Protein AF-A0A7J3U7U5-F1 (afdb_monomer)

Structure (mmCIF, N/CA/C/O backbone):
data_AF-A0A7J3U7U5-F1
#
_entry.id   AF-A0A7J3U7U5-F1
#
loop_
_atom_site.group_PDB
_atom_site.id
_atom_site.type_symbol
_atom_site.label_atom_id
_atom_site.label_alt_id
_atom_site.label_comp_id
_atom_site.label_asym_id
_atom_site.label_entity_id
_atom_site.label_seq_id
_atom_site.pdbx_PDB_ins_code
_atom_site.Cartn_x
_atom_site.Cartn_y
_atom_site.Cartn_z
_atom_site.occupancy
_atom_site.B_iso_or_equiv
_atom_site.auth_seq_id
_atom_site.auth_comp_id
_atom_site.auth_asym_id
_atom_site.auth_atom_id
_atom_site.pdbx_PDB_model_num
ATOM 1 N N . LEU A 1 1 ? -10.225 -9.135 -4.923 1.00 46.16 1 LEU A N 1
ATOM 2 C CA . LEU A 1 1 ? -9.292 -8.791 -6.018 1.00 46.16 1 LEU A CA 1
ATOM 3 C C . LEU A 1 1 ? -8.284 -7.771 -5.512 1.00 46.16 1 LEU A C 1
ATOM 5 O O . LEU A 1 1 ? -8.685 -6.727 -5.010 1.00 46.16 1 LEU A O 1
ATOM 9 N N . ARG A 1 2 ? -6.990 -8.104 -5.538 1.00 60.22 2 ARG A N 1
ATOM 10 C CA . ARG A 1 2 ? -5.922 -7.175 -5.150 1.00 60.22 2 ARG A CA 1
ATOM 11 C C . ARG A 1 2 ? -5.759 -6.178 -6.298 1.00 60.22 2 ARG A C 1
ATOM 13 O O . ARG A 1 2 ? -5.319 -6.569 -7.368 1.00 60.22 2 ARG A O 1
ATOM 20 N N . LYS A 1 3 ? -6.208 -4.937 -6.113 1.00 72.75 3 LYS A N 1
ATOM 21 C CA . LYS A 1 3 ? -6.126 -3.908 -7.157 1.00 72.75 3 LYS A CA 1
ATOM 22 C C . LYS A 1 3 ? -4.676 -3.429 -7.254 1.00 72.75 3 LYS A C 1
ATOM 24 O O . LYS A 1 3 ? -4.216 -2.738 -6.340 1.00 72.75 3 LYS A O 1
ATOM 29 N N . ALA A 1 4 ? -3.977 -3.878 -8.293 1.00 86.38 4 ALA A N 1
ATOM 30 C CA . ALA A 1 4 ? -2.679 -3.342 -8.672 1.00 86.38 4 ALA A CA 1
ATOM 31 C C . ALA A 1 4 ? -2.864 -1.957 -9.307 1.00 86.38 4 ALA A C 1
ATOM 33 O O . ALA A 1 4 ? -3.904 -1.689 -9.915 1.00 86.38 4 ALA A O 1
ATOM 34 N N . VAL A 1 5 ? -1.879 -1.085 -9.126 1.00 90.62 5 VAL A N 1
ATOM 35 C CA . VAL A 1 5 ? -1.775 0.197 -9.831 1.00 90.62 5 VAL A CA 1
ATOM 36 C C . VAL A 1 5 ? -0.901 0.016 -11.069 1.00 90.62 5 VAL A C 1
ATOM 38 O O . VAL A 1 5 ? -0.101 -0.926 -11.133 1.00 90.62 5 VAL A O 1
ATOM 41 N N . SER A 1 6 ? -1.061 0.887 -12.063 1.00 91.88 6 SER A N 1
ATOM 42 C CA . SER A 1 6 ? -0.152 0.875 -13.207 1.00 91.88 6 SER A CA 1
ATOM 43 C C . SER A 1 6 ? 1.243 1.343 -12.782 1.00 91.88 6 SER A C 1
ATOM 45 O O . SER A 1 6 ? 1.396 2.070 -11.797 1.00 91.88 6 SER A O 1
ATOM 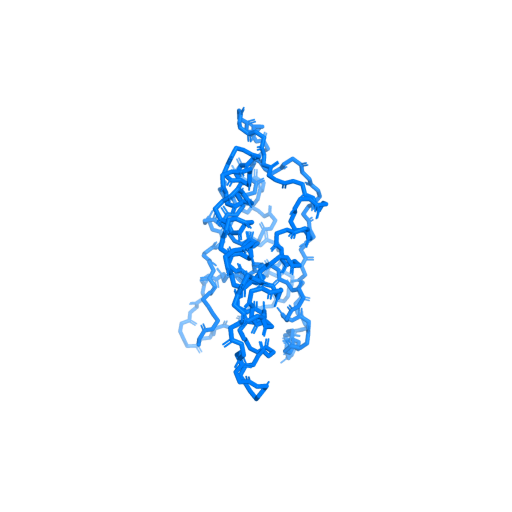47 N N . LEU A 1 7 ? 2.271 0.920 -13.522 1.00 92.25 7 LEU A N 1
ATOM 48 C CA . LEU A 1 7 ? 3.643 1.375 -13.288 1.00 92.25 7 LEU A CA 1
ATOM 49 C C . LEU A 1 7 ? 3.772 2.905 -13.389 1.00 92.25 7 LEU A C 1
ATOM 51 O O . LEU A 1 7 ? 4.470 3.507 -12.576 1.00 92.25 7 LEU A O 1
ATOM 55 N N . LYS A 1 8 ? 3.029 3.524 -14.309 1.00 90.19 8 LYS A N 1
ATOM 56 C CA . LYS A 1 8 ? 2.987 4.976 -14.470 1.00 90.19 8 LYS A CA 1
ATOM 57 C C . LYS A 1 8 ? 2.382 5.678 -13.251 1.00 90.19 8 LYS A C 1
ATOM 59 O O . LYS A 1 8 ? 3.015 6.559 -12.680 1.00 90.19 8 LYS A O 1
ATOM 64 N N . ASP A 1 9 ? 1.202 5.240 -12.801 1.00 89.44 9 ASP A N 1
ATOM 65 C CA . ASP A 1 9 ? 0.551 5.828 -11.617 1.00 89.44 9 ASP A CA 1
ATOM 66 C C . ASP A 1 9 ? 1.444 5.686 -10.377 1.00 89.44 9 ASP A C 1
ATOM 68 O O . ASP A 1 9 ? 1.522 6.587 -9.546 1.00 89.44 9 ASP A O 1
ATOM 72 N N . PHE A 1 10 ? 2.139 4.551 -10.248 1.00 90.88 10 PHE A N 1
ATOM 73 C CA . PHE A 1 10 ? 3.097 4.336 -9.169 1.00 90.88 10 PHE A CA 1
ATOM 74 C C . PHE A 1 10 ? 4.282 5.307 -9.246 1.00 90.88 10 PHE A C 1
ATOM 76 O O . PHE A 1 10 ? 4.649 5.889 -8.226 1.00 90.88 10 PHE A O 1
ATOM 83 N N . ALA A 1 11 ? 4.860 5.511 -10.434 1.00 89.94 11 ALA A N 1
ATOM 84 C CA . ALA A 1 11 ? 5.958 6.452 -10.635 1.00 89.94 11 ALA A CA 1
ATOM 85 C C . ALA A 1 11 ? 5.549 7.888 -10.254 1.00 89.94 11 ALA A C 1
ATOM 87 O O . ALA A 1 11 ? 6.262 8.552 -9.501 1.00 89.94 11 ALA A O 1
ATOM 88 N N . GLU A 1 12 ? 4.366 8.333 -10.687 1.00 86.75 12 GLU A N 1
ATOM 89 C CA . GLU A 1 12 ? 3.795 9.637 -10.320 1.00 86.75 12 GLU A CA 1
ATOM 90 C C . GLU A 1 12 ? 3.550 9.759 -8.804 1.00 86.75 12 GLU A C 1
ATOM 92 O O . GLU A 1 12 ? 3.845 10.790 -8.198 1.00 86.75 12 GLU A O 1
ATOM 97 N N . GLN A 1 13 ? 3.059 8.696 -8.159 1.00 82.44 13 GLN A N 1
ATOM 98 C CA . GLN A 1 13 ? 2.815 8.672 -6.714 1.00 82.44 13 GLN A CA 1
ATOM 99 C C . GLN A 1 13 ? 4.097 8.838 -5.890 1.00 82.44 13 GLN A C 1
ATOM 101 O O . GLN A 1 13 ? 4.090 9.569 -4.890 1.00 82.44 13 GLN A O 1
ATOM 106 N N . ILE A 1 14 ? 5.188 8.173 -6.292 1.00 84.81 14 ILE A N 1
ATOM 107 C CA . ILE A 1 14 ? 6.431 8.162 -5.512 1.00 84.81 14 ILE A CA 1
ATOM 108 C C . ILE A 1 14 ? 7.368 9.337 -5.797 1.00 84.81 14 ILE A C 1
ATOM 110 O O . ILE A 1 14 ? 8.234 9.590 -4.963 1.00 84.81 14 ILE A O 1
ATOM 114 N N . GLN A 1 15 ? 7.197 10.074 -6.904 1.00 79.88 15 GLN A N 1
ATOM 115 C CA . GLN A 1 15 ? 8.012 11.259 -7.230 1.00 79.88 15 GLN A CA 1
ATOM 116 C C . GLN A 1 15 ? 8.152 12.214 -6.038 1.00 79.88 15 GLN A C 1
ATOM 118 O O . GLN A 1 15 ? 9.236 12.719 -5.769 1.00 79.88 15 GLN A O 1
ATOM 123 N N . GLY A 1 16 ? 7.058 12.408 -5.301 1.00 69.12 16 GLY A N 1
ATOM 124 C CA . GLY A 1 16 ? 6.987 13.297 -4.150 1.00 69.12 16 GLY A CA 1
ATOM 125 C C . GLY A 1 16 ? 7.037 12.609 -2.781 1.00 69.12 16 GLY A C 1
ATOM 126 O O . GLY A 1 16 ? 6.584 13.184 -1.792 1.00 69.12 16 GLY A O 1
ATOM 127 N N . PHE A 1 17 ? 7.475 11.356 -2.698 1.00 76.06 17 PHE A N 1
ATOM 128 C CA . PHE A 1 17 ? 7.549 10.656 -1.419 1.00 76.06 17 PHE A CA 1
ATOM 129 C C . PHE A 1 17 ? 8.829 11.028 -0.663 1.00 76.06 17 PHE A C 1
ATOM 131 O O . PHE A 1 17 ? 9.931 10.739 -1.118 1.00 76.06 17 PHE A O 1
ATOM 138 N N . ASP A 1 18 ? 8.682 11.630 0.518 1.00 70.56 18 ASP A N 1
ATOM 139 C CA . ASP A 1 18 ? 9.796 12.068 1.377 1.00 70.56 18 ASP A CA 1
ATOM 140 C C . ASP A 1 18 ? 10.359 10.912 2.235 1.00 70.56 18 ASP A C 1
ATOM 142 O O . ASP A 1 18 ? 10.484 10.988 3.457 1.00 70.56 18 ASP A O 1
ATOM 146 N N . GLY A 1 19 ? 10.626 9.770 1.598 1.00 75.38 19 GLY A N 1
ATOM 147 C CA . GLY A 1 19 ? 11.040 8.547 2.278 1.00 75.38 19 GLY A CA 1
ATOM 148 C C . GLY A 1 19 ? 11.710 7.535 1.355 1.00 75.38 19 GLY A C 1
ATOM 149 O O . GLY A 1 19 ? 11.782 7.703 0.140 1.00 75.38 19 GLY A O 1
ATOM 150 N N . LYS A 1 20 ? 12.218 6.445 1.939 1.00 83.12 20 LYS A N 1
ATOM 151 C CA . LYS A 1 20 ? 12.813 5.349 1.162 1.00 83.12 20 LYS A CA 1
ATOM 152 C C . LYS A 1 20 ? 11.716 4.468 0.572 1.00 83.12 20 LYS A C 1
ATOM 154 O O . LYS A 1 20 ? 10.860 3.978 1.305 1.00 83.12 20 LYS A O 1
ATOM 159 N N . VAL A 1 21 ? 11.793 4.218 -0.732 1.00 87.38 21 VAL A N 1
ATOM 160 C CA . VAL A 1 21 ? 10.930 3.261 -1.434 1.00 87.38 21 VAL A CA 1
ATOM 161 C C . VAL A 1 21 ? 11.683 1.943 -1.594 1.00 87.38 21 VAL A C 1
ATOM 163 O O . VAL A 1 21 ? 12.786 1.914 -2.135 1.00 87.38 21 VAL A O 1
ATOM 166 N N . GLY A 1 22 ? 11.093 0.849 -1.110 1.00 91.88 22 GLY A N 1
ATOM 167 C CA . GLY A 1 22 ? 11.586 -0.505 -1.350 1.00 91.88 22 GLY A CA 1
ATOM 168 C C . GLY A 1 22 ? 10.840 -1.146 -2.516 1.00 91.88 22 GLY A C 1
ATOM 169 O O . GLY A 1 22 ? 9.616 -1.250 -2.474 1.00 91.88 22 GLY A O 1
ATOM 170 N N . LEU A 1 23 ? 11.567 -1.590 -3.540 1.00 93.75 23 LEU A N 1
ATOM 171 C CA . LEU A 1 23 ? 11.012 -2.373 -4.644 1.00 93.75 23 LEU A CA 1
ATOM 172 C C . LEU A 1 23 ? 11.249 -3.858 -4.369 1.00 93.75 23 LEU A C 1
ATOM 174 O O . LEU A 1 23 ? 12.380 -4.269 -4.113 1.00 93.75 23 LEU A O 1
ATOM 178 N N . VAL A 1 24 ? 10.186 -4.658 -4.425 1.00 95.00 24 VAL A N 1
ATOM 179 C CA . VAL A 1 24 ? 10.249 -6.106 -4.202 1.00 95.00 24 VAL A CA 1
ATOM 180 C C . VAL A 1 24 ? 9.813 -6.807 -5.479 1.00 95.00 24 VAL A C 1
ATOM 182 O O . VAL A 1 24 ? 8.683 -6.632 -5.931 1.00 95.00 24 VAL A O 1
ATOM 185 N N . PHE A 1 25 ? 10.708 -7.608 -6.048 1.00 94.69 25 PHE A N 1
ATOM 186 C CA . PHE A 1 25 ? 10.433 -8.405 -7.237 1.00 94.69 25 PHE A CA 1
ATOM 187 C C . PHE A 1 25 ? 10.291 -9.878 -6.858 1.00 94.69 25 PHE A C 1
ATOM 189 O O . PHE A 1 25 ? 10.989 -10.379 -5.976 1.00 94.69 25 PHE A O 1
ATOM 196 N N . GLY A 1 26 ? 9.347 -10.556 -7.507 1.00 92.12 26 GLY A N 1
ATOM 197 C CA . GLY A 1 26 ? 9.101 -11.977 -7.298 1.00 92.12 26 GLY A CA 1
ATOM 198 C C . GLY A 1 26 ? 10.149 -12.868 -7.955 1.00 92.12 26 GLY A C 1
ATOM 199 O O . GLY A 1 26 ? 10.955 -12.426 -8.768 1.00 92.12 26 GLY A O 1
ATOM 200 N N . ARG A 1 27 ? 10.096 -14.154 -7.613 1.00 90.44 27 ARG A N 1
ATOM 201 C CA . ARG A 1 27 ? 10.889 -15.205 -8.265 1.00 90.44 27 ARG A CA 1
ATOM 202 C C . ARG A 1 27 ? 10.420 -15.380 -9.708 1.00 90.44 27 ARG A C 1
ATOM 204 O O . ARG A 1 27 ? 9.239 -15.184 -9.979 1.00 90.44 27 ARG A O 1
ATOM 211 N N . GLU A 1 28 ? 11.312 -15.803 -10.594 1.00 86.25 28 GLU A N 1
ATOM 212 C CA . GLU A 1 28 ? 11.005 -15.955 -12.023 1.00 86.25 28 GLU A CA 1
ATOM 213 C C . GLU A 1 28 ? 9.876 -16.965 -12.282 1.00 86.25 28 GLU A C 1
ATOM 215 O O . GLU A 1 28 ? 8.937 -16.661 -13.012 1.00 86.25 28 GLU A O 1
ATOM 220 N N . ASP A 1 29 ? 9.900 -18.107 -11.594 1.00 83.31 29 ASP A N 1
ATOM 221 C CA . ASP A 1 29 ? 8.949 -19.192 -11.859 1.00 83.31 29 ASP A CA 1
ATOM 222 C C . ASP A 1 29 ? 7.599 -19.025 -11.137 1.00 83.31 29 ASP A C 1
ATOM 224 O O . ASP A 1 29 ? 6.560 -19.458 -11.633 1.00 83.31 29 ASP A O 1
ATOM 228 N N . TYR A 1 30 ? 7.598 -18.422 -9.939 1.00 84.75 30 TYR A N 1
ATOM 229 C CA . TYR A 1 30 ? 6.433 -18.435 -9.032 1.00 84.75 30 TYR A CA 1
ATOM 230 C C . TYR A 1 30 ? 6.033 -17.053 -8.495 1.00 84.75 30 TYR A C 1
ATOM 232 O O . TYR A 1 30 ? 5.059 -16.935 -7.751 1.00 84.75 30 TYR A O 1
ATOM 240 N N . GLY A 1 31 ? 6.780 -15.998 -8.828 1.00 89.44 31 GLY A N 1
ATOM 241 C CA . GLY A 1 31 ? 6.516 -14.644 -8.353 1.00 89.44 31 GLY A CA 1
ATOM 242 C C . GLY A 1 31 ? 6.693 -14.467 -6.838 1.00 89.44 31 GLY A C 1
ATOM 243 O O . GLY A 1 31 ? 7.600 -15.036 -6.214 1.00 89.44 31 GLY A O 1
ATOM 244 N N . LEU A 1 32 ? 5.852 -13.603 -6.259 1.00 90.94 32 LEU A N 1
ATOM 245 C CA . LEU A 1 32 ? 5.787 -13.333 -4.820 1.00 90.94 32 LEU A CA 1
ATOM 246 C C . LEU A 1 32 ? 4.719 -14.200 -4.151 1.00 90.94 32 LEU A C 1
ATOM 248 O O . LEU A 1 32 ? 3.594 -14.321 -4.640 1.00 90.94 32 LEU A O 1
ATOM 252 N N . TYR A 1 33 ? 5.039 -14.727 -2.975 1.00 90.94 33 TYR A N 1
ATOM 253 C CA . TYR A 1 33 ? 4.080 -15.426 -2.138 1.00 90.94 33 TYR A CA 1
ATOM 254 C C . TYR A 1 33 ? 3.023 -14.471 -1.583 1.00 90.94 33 TYR A C 1
ATOM 256 O O . TYR A 1 33 ? 3.223 -13.266 -1.425 1.00 90.94 33 TYR A O 1
ATOM 264 N N . ASN A 1 34 ? 1.873 -15.032 -1.209 1.00 87.38 34 ASN A N 1
ATOM 265 C CA . ASN A 1 34 ? 0.787 -14.261 -0.608 1.00 87.38 34 ASN A CA 1
ATOM 266 C C . ASN A 1 34 ? 1.202 -13.531 0.677 1.00 87.38 34 ASN A C 1
ATOM 268 O O . ASN A 1 34 ? 0.715 -12.426 0.906 1.00 87.38 34 ASN A O 1
ATOM 272 N N . SER A 1 35 ? 2.088 -14.132 1.475 1.00 89.12 35 SER A N 1
ATOM 273 C CA . SER A 1 35 ? 2.670 -13.538 2.684 1.00 89.12 35 SER A CA 1
ATOM 274 C C . SER A 1 35 ? 3.572 -12.342 2.366 1.00 89.12 35 SER A C 1
ATOM 276 O O . SER A 1 35 ? 3.491 -11.322 3.042 1.00 89.12 35 SER A O 1
ATOM 278 N N . GLU A 1 36 ? 4.363 -12.420 1.297 1.00 91.31 36 GLU A N 1
ATOM 279 C CA . GLU A 1 36 ? 5.227 -11.326 0.829 1.00 91.31 36 GLU A CA 1
ATOM 280 C C . GLU A 1 36 ? 4.385 -10.170 0.280 1.00 91.31 36 GLU A C 1
ATOM 282 O O . GLU A 1 36 ? 4.553 -9.016 0.657 1.00 91.31 36 GLU A O 1
ATOM 287 N N . ILE A 1 37 ? 3.372 -10.487 -0.527 1.00 89.12 37 ILE A N 1
ATOM 288 C CA . ILE A 1 37 ? 2.411 -9.499 -1.028 1.00 89.12 37 ILE A CA 1
ATOM 289 C C . ILE A 1 37 ? 1.635 -8.843 0.129 1.00 89.12 37 ILE A C 1
ATOM 291 O O . ILE A 1 37 ? 1.210 -7.692 0.017 1.00 89.12 37 ILE A O 1
ATOM 295 N N . ALA A 1 38 ? 1.383 -9.552 1.234 1.00 85.62 38 ALA A N 1
ATOM 296 C CA . ALA A 1 38 ? 0.646 -9.020 2.386 1.00 85.62 38 ALA A CA 1
ATOM 297 C C . ALA A 1 38 ? 1.387 -7.890 3.113 1.00 85.62 38 ALA A C 1
ATOM 299 O O . ALA A 1 38 ? 0.723 -7.024 3.682 1.00 85.62 38 ALA A O 1
ATOM 300 N N . VAL A 1 39 ? 2.721 -7.869 3.053 1.00 86.62 39 VAL A N 1
ATOM 301 C CA . VAL A 1 39 ? 3.540 -6.814 3.668 1.00 86.62 39 VAL A CA 1
ATOM 302 C C . VAL A 1 39 ? 3.848 -5.651 2.720 1.00 86.62 39 VAL A C 1
ATOM 304 O O . VAL A 1 39 ? 4.282 -4.600 3.181 1.00 86.62 39 VAL A O 1
ATOM 307 N N . CYS A 1 40 ? 3.582 -5.795 1.418 1.00 90.69 40 CYS A N 1
ATOM 308 C CA . CYS A 1 40 ? 3.704 -4.706 0.451 1.00 90.69 40 CYS A CA 1
ATOM 309 C C . CYS A 1 40 ? 2.517 -3.733 0.527 1.00 90.69 40 CYS A C 1
ATOM 311 O O . CYS A 1 40 ? 1.347 -4.134 0.524 1.00 90.69 40 CYS A O 1
ATOM 313 N N . ASP A 1 41 ? 2.832 -2.440 0.499 1.00 88.88 41 ASP A N 1
ATOM 314 C CA . ASP A 1 41 ? 1.846 -1.356 0.490 1.00 88.88 41 ASP A CA 1
ATOM 315 C C . ASP A 1 41 ? 1.119 -1.227 -0.846 1.00 88.88 41 ASP A C 1
ATOM 317 O O . ASP A 1 41 ? -0.100 -1.043 -0.901 1.00 88.88 41 ASP A O 1
ATOM 321 N N . VAL A 1 42 ? 1.889 -1.344 -1.925 1.00 90.19 42 VAL A N 1
ATOM 322 C CA . VAL A 1 42 ? 1.447 -1.129 -3.297 1.00 90.19 42 VAL A CA 1
ATOM 323 C C . VAL A 1 42 ? 1.811 -2.355 -4.121 1.00 90.19 42 VAL A C 1
ATOM 325 O O . VAL A 1 42 ? 2.890 -2.924 -3.974 1.00 90.19 42 VAL A O 1
ATOM 328 N N . LEU A 1 43 ? 0.890 -2.772 -4.986 1.00 92.56 43 LEU A N 1
ATOM 329 C CA . LEU A 1 43 ? 1.155 -3.764 -6.021 1.00 92.56 43 LEU A CA 1
ATOM 330 C C . LEU A 1 43 ? 1.172 -3.045 -7.355 1.00 92.56 43 LEU A C 1
ATOM 332 O O . LEU A 1 43 ? 0.206 -2.355 -7.676 1.00 92.56 43 LEU A O 1
ATOM 336 N N . VAL A 1 44 ? 2.247 -3.224 -8.109 1.00 92.50 44 VAL A N 1
ATOM 337 C CA . VAL A 1 44 ? 2.455 -2.571 -9.399 1.00 92.50 44 VAL A CA 1
ATOM 338 C C . VAL A 1 44 ? 2.343 -3.616 -10.497 1.00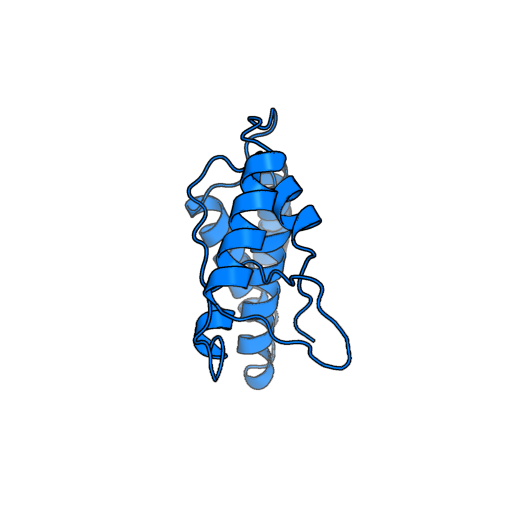 92.50 44 VAL A C 1
ATOM 340 O O . VAL A 1 44 ? 2.900 -4.705 -10.371 1.00 92.50 44 VAL A O 1
ATOM 343 N N . ASN A 1 45 ? 1.608 -3.292 -11.558 1.00 90.94 45 ASN A N 1
ATOM 344 C CA . ASN A 1 45 ? 1.488 -4.141 -12.735 1.00 90.94 45 ASN A CA 1
ATOM 345 C C . ASN A 1 45 ? 2.202 -3.504 -13.930 1.00 90.94 45 ASN A C 1
ATOM 347 O O . ASN A 1 45 ? 1.904 -2.364 -14.296 1.00 90.94 45 ASN A O 1
ATOM 351 N N . VAL A 1 46 ? 3.097 -4.265 -14.560 1.00 91.31 46 VAL A N 1
ATOM 352 C CA . VAL A 1 46 ? 3.669 -3.921 -15.866 1.00 91.31 46 VAL A CA 1
ATOM 353 C C . VAL A 1 46 ? 2.753 -4.518 -16.937 1.00 91.31 46 VAL A C 1
ATOM 355 O O . VAL A 1 46 ? 2.530 -5.728 -16.904 1.00 91.31 46 VAL A O 1
ATOM 358 N N . PRO A 1 47 ? 2.181 -3.717 -17.854 1.00 89.75 47 PRO A N 1
ATOM 359 C CA . PRO A 1 47 ? 1.349 -4.242 -18.930 1.00 89.75 47 PRO A CA 1
ATOM 360 C C . PRO A 1 47 ? 2.124 -5.232 -19.808 1.00 89.75 47 PRO A C 1
ATOM 362 O O . PRO A 1 47 ? 3.217 -4.930 -20.283 1.00 89.75 47 PRO A O 1
ATOM 365 N N . THR A 1 4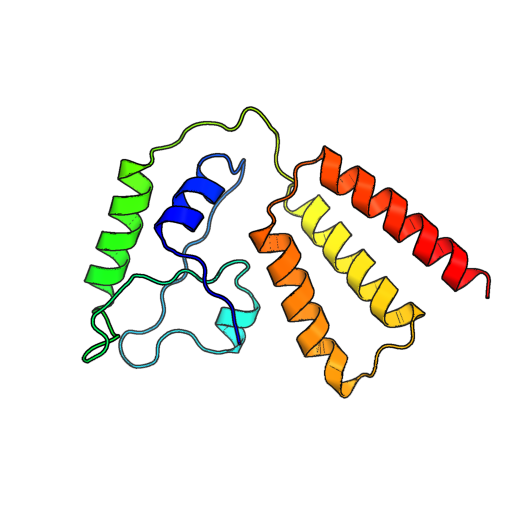8 ? 1.541 -6.404 -20.030 1.00 90.31 48 THR A N 1
ATOM 366 C CA . THR A 1 48 ? 2.086 -7.493 -20.850 1.00 90.31 48 THR A CA 1
ATOM 367 C C . THR A 1 48 ? 1.012 -8.007 -21.808 1.00 90.31 48 THR A C 1
ATOM 369 O O . THR A 1 48 ? -0.153 -7.617 -21.721 1.00 90.31 48 THR A O 1
ATOM 372 N N . SER A 1 49 ? 1.402 -8.858 -22.760 1.00 91.31 49 SER A N 1
ATOM 373 C CA . SER A 1 49 ? 0.454 -9.496 -23.680 1.00 91.31 49 SER A CA 1
ATOM 374 C C . SER A 1 49 ? -0.512 -10.412 -22.924 1.00 91.31 49 SER A C 1
ATOM 376 O O . SER A 1 49 ? -0.083 -11.180 -22.066 1.00 91.31 49 SER A O 1
ATOM 378 N N . GLU A 1 50 ? -1.797 -10.415 -23.286 1.00 87.31 50 GLU A N 1
ATOM 379 C CA . GLU A 1 50 ? -2.786 -11.322 -22.681 1.00 87.31 50 GLU A CA 1
ATOM 380 C C . GLU A 1 50 ? -2.444 -12.805 -22.909 1.00 87.31 50 GLU A C 1
ATOM 382 O O . GLU A 1 50 ? -2.691 -13.639 -22.042 1.00 87.31 50 GLU A O 1
ATOM 387 N N . GLY A 1 51 ? -1.827 -13.134 -24.052 1.00 90.81 51 GLY A N 1
ATOM 388 C CA . GLY A 1 51 ? -1.403 -14.501 -24.379 1.00 90.81 51 GLY A CA 1
ATOM 389 C C . GLY A 1 51 ? -0.107 -14.936 -23.689 1.00 90.81 51 GLY A C 1
ATOM 390 O O . GLY A 1 51 ? 0.201 -16.125 -23.659 1.00 90.81 51 GLY A O 1
ATOM 391 N N . TYR A 1 52 ? 0.655 -13.987 -23.139 1.00 85.19 52 TYR A N 1
ATOM 392 C CA . TYR A 1 52 ? 1.893 -14.248 -22.408 1.00 85.19 52 TYR A CA 1
ATOM 393 C C . TYR A 1 52 ? 2.086 -13.178 -21.320 1.00 85.19 52 TYR A C 1
ATOM 395 O O . TYR A 1 52 ? 2.825 -12.207 -21.520 1.00 85.19 52 TYR A O 1
ATOM 403 N N . PRO A 1 53 ? 1.384 -13.309 -20.178 1.00 83.50 53 PRO A N 1
ATOM 404 C CA . PRO A 1 53 ? 1.294 -12.242 -19.187 1.00 83.50 53 PRO A CA 1
ATOM 405 C C . PRO A 1 53 ? 2.517 -12.144 -18.260 1.00 83.50 53 PRO A C 1
ATOM 407 O O . PRO A 1 53 ? 2.505 -11.354 -17.316 1.00 83.50 53 PRO A O 1
ATOM 410 N N . SER A 1 54 ? 3.571 -12.927 -18.502 1.00 86.50 54 SER A N 1
ATOM 411 C CA . SER A 1 54 ? 4.795 -12.945 -17.702 1.00 86.50 54 SER A CA 1
ATOM 412 C C . SER A 1 54 ? 5.947 -12.219 -18.397 1.00 86.50 54 SER A C 1
ATOM 414 O O . SER A 1 54 ? 6.091 -12.225 -19.619 1.00 86.50 54 SER A O 1
ATOM 416 N N . LEU A 1 55 ? 6.804 -11.600 -17.589 1.00 89.69 55 LEU A N 1
ATOM 417 C CA . LEU A 1 55 ? 8.089 -11.067 -18.027 1.00 89.69 55 LEU A CA 1
ATOM 418 C C . LEU A 1 55 ? 9.199 -11.829 -17.323 1.00 89.69 55 LEU A C 1
ATOM 420 O O . LEU A 1 55 ? 9.071 -12.176 -16.149 1.00 89.69 55 LEU A O 1
ATOM 424 N N . ASN A 1 56 ? 10.315 -12.014 -18.025 1.00 93.12 56 ASN A N 1
ATOM 425 C CA . ASN A 1 56 ? 11.568 -12.362 -17.371 1.00 93.12 56 ASN A CA 1
ATOM 426 C C . ASN A 1 56 ? 11.895 -11.308 -16.297 1.00 93.12 56 ASN A C 1
ATOM 428 O O . ASN A 1 56 ? 11.664 -10.109 -16.494 1.00 93.12 56 ASN A O 1
ATOM 432 N N . LEU A 1 57 ? 12.454 -11.761 -15.174 1.00 92.56 57 LEU A N 1
ATOM 433 C CA . LEU A 1 57 ? 12.734 -10.910 -14.020 1.00 92.56 57 LEU A CA 1
ATOM 434 C C . LEU A 1 57 ? 13.616 -9.706 -14.382 1.00 92.56 57 LEU A C 1
ATOM 436 O O . LEU A 1 57 ? 13.308 -8.586 -13.980 1.00 92.56 57 LEU A O 1
ATOM 440 N N . SER A 1 58 ? 14.671 -9.907 -15.177 1.00 94.88 58 SER A N 1
ATOM 441 C CA . SER A 1 58 ? 15.564 -8.814 -15.581 1.00 94.88 58 SER A CA 1
ATOM 442 C C . SER A 1 58 ? 14.832 -7.762 -16.419 1.00 94.88 58 SER A C 1
ATOM 444 O O . SER A 1 58 ? 14.981 -6.573 -16.159 1.00 94.88 58 SER A O 1
ATOM 446 N N . HIS A 1 59 ? 13.954 -8.180 -17.337 1.00 94.75 59 HIS A N 1
ATOM 447 C CA . HIS A 1 59 ? 13.144 -7.265 -18.141 1.00 94.75 59 HIS A CA 1
ATOM 448 C C . HIS A 1 59 ? 12.148 -6.482 -17.283 1.00 94.75 59 HIS A C 1
ATOM 450 O O . HIS A 1 59 ? 12.009 -5.273 -17.458 1.00 94.75 59 HIS A O 1
ATOM 456 N N . ALA A 1 60 ? 11.484 -7.145 -16.330 1.00 94.50 60 ALA A N 1
ATOM 457 C CA . ALA A 1 60 ? 10.586 -6.475 -15.394 1.00 94.50 60 ALA A CA 1
ATOM 458 C C . ALA A 1 60 ? 11.333 -5.408 -14.575 1.00 94.50 60 ALA A C 1
ATOM 460 O O . ALA A 1 60 ? 10.861 -4.278 -14.462 1.00 94.50 60 ALA A O 1
ATOM 461 N N . VAL A 1 61 ? 12.525 -5.739 -14.064 1.00 95.25 61 VAL A N 1
ATOM 462 C CA . VAL A 1 61 ? 13.388 -4.791 -13.344 1.00 95.25 61 VAL A CA 1
ATOM 463 C C . VAL A 1 61 ? 13.789 -3.623 -14.245 1.00 95.25 61 VAL A C 1
ATOM 465 O O . VAL A 1 61 ? 13.632 -2.472 -13.842 1.00 95.25 61 VAL A O 1
ATOM 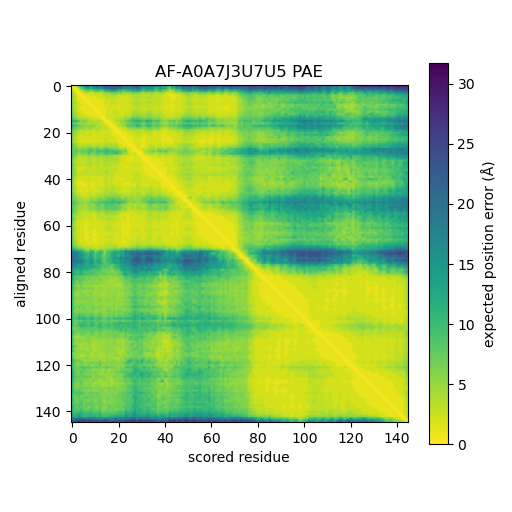468 N N . THR A 1 62 ? 14.252 -3.884 -15.470 1.00 96.25 62 THR A N 1
ATOM 469 C CA . THR A 1 62 ? 14.653 -2.836 -16.418 1.00 96.25 62 THR A CA 1
ATOM 470 C C . THR A 1 62 ? 13.509 -1.874 -16.724 1.00 96.25 62 THR A C 1
ATOM 472 O O . THR A 1 62 ? 13.713 -0.665 -16.652 1.00 96.25 62 THR A O 1
ATOM 475 N N . VAL A 1 63 ? 12.309 -2.382 -17.019 1.00 95.31 63 VAL A N 1
ATOM 476 C CA . VAL A 1 63 ? 11.137 -1.546 -17.330 1.00 95.31 63 VAL A CA 1
ATOM 477 C C . VAL A 1 63 ? 10.746 -0.678 -16.134 1.00 95.31 63 VAL A C 1
ATOM 479 O O . VAL A 1 63 ? 10.524 0.519 -16.299 1.00 95.31 63 VAL A O 1
ATOM 482 N N . VAL A 1 64 ? 10.714 -1.252 -14.926 1.00 94.56 64 VAL A N 1
ATOM 483 C CA . VAL A 1 64 ? 10.393 -0.500 -13.704 1.00 94.56 64 VAL A CA 1
ATOM 484 C C . VAL A 1 64 ? 11.418 0.603 -13.461 1.00 94.56 64 VAL A C 1
ATOM 486 O O . VAL A 1 64 ? 11.039 1.755 -13.285 1.00 94.56 64 VAL A O 1
ATOM 489 N N . LEU A 1 65 ? 12.713 0.280 -13.484 1.00 93.25 65 LEU A N 1
ATOM 490 C CA . LEU A 1 65 ? 13.764 1.269 -13.236 1.00 93.25 65 LEU A CA 1
ATOM 491 C C . LEU A 1 65 ? 13.803 2.359 -14.312 1.00 93.25 65 LEU A C 1
ATOM 493 O O . LEU A 1 65 ? 14.041 3.520 -13.983 1.00 93.25 65 LEU A O 1
ATOM 497 N N . TYR A 1 66 ? 13.541 2.005 -15.572 1.00 94.00 66 TYR A N 1
ATOM 498 C CA . TYR A 1 66 ? 13.447 2.970 -16.661 1.00 94.00 66 TYR A CA 1
ATOM 499 C C . TYR A 1 66 ? 12.288 3.948 -16.448 1.00 94.00 66 TYR A C 1
ATOM 501 O O . TYR A 1 66 ? 12.510 5.153 -16.529 1.00 94.00 66 TYR A O 1
ATOM 509 N N . GLU A 1 67 ? 11.086 3.466 -16.108 1.00 92.62 67 GLU A N 1
ATOM 510 C CA . GLU A 1 67 ? 9.943 4.350 -15.837 1.00 92.62 67 GLU A CA 1
ATOM 511 C C . GLU A 1 67 ? 10.231 5.304 -14.670 1.00 92.62 67 GLU A C 1
ATOM 513 O O . GLU A 1 67 ? 9.962 6.503 -14.749 1.00 92.62 67 GLU A O 1
ATOM 518 N N . LEU A 1 68 ? 10.816 4.789 -13.586 1.00 90.25 68 LEU A N 1
ATOM 519 C CA . LEU A 1 68 ? 11.180 5.621 -12.439 1.00 90.25 68 LEU A CA 1
ATOM 520 C C . LEU A 1 68 ? 12.224 6.680 -12.812 1.00 90.25 68 LEU A C 1
ATOM 522 O O . LEU A 1 68 ? 12.145 7.819 -12.352 1.00 90.25 68 LEU A O 1
ATOM 526 N N . PHE A 1 69 ? 13.184 6.327 -13.669 1.00 88.44 69 PHE A N 1
ATOM 527 C CA . PHE A 1 69 ? 14.189 7.260 -14.166 1.00 88.44 69 PHE A CA 1
ATOM 528 C C . PHE A 1 69 ? 13.583 8.354 -15.058 1.00 88.44 69 PHE A C 1
ATOM 530 O O . PHE A 1 69 ? 13.916 9.525 -14.877 1.00 88.44 69 PHE A O 1
ATOM 537 N N . THR A 1 70 ? 12.682 8.010 -15.987 1.00 88.25 70 THR A N 1
ATOM 538 C CA . THR A 1 70 ? 12.056 8.984 -16.905 1.00 88.25 70 THR A CA 1
ATOM 539 C C . THR A 1 70 ? 11.137 9.965 -16.184 1.00 88.25 70 THR A C 1
ATOM 541 O O . THR A 1 70 ? 11.042 11.126 -16.581 1.00 88.25 70 THR A O 1
ATOM 544 N N . HIS A 1 71 ? 10.502 9.527 -15.100 1.00 83.62 71 HIS A N 1
ATOM 545 C CA . HIS A 1 71 ? 9.694 10.384 -14.241 1.00 83.62 71 HIS A CA 1
ATOM 546 C C . HIS A 1 71 ? 10.570 11.328 -13.393 1.00 83.62 71 HIS A C 1
ATOM 548 O O . HIS A 1 71 ? 10.147 12.439 -13.077 1.00 83.62 71 HIS A O 1
ATOM 554 N N . GLY A 1 72 ? 11.820 10.967 -13.099 1.00 70.31 72 GLY A N 1
ATOM 555 C CA . GLY A 1 72 ? 12.751 11.804 -12.340 1.00 70.31 72 GLY A CA 1
ATOM 556 C C . GLY A 1 72 ? 12.353 11.986 -10.869 1.00 70.31 72 GLY A C 1
ATOM 557 O O . GLY A 1 72 ? 11.279 11.584 -10.432 1.00 70.31 72 GLY A O 1
ATOM 558 N N . VAL A 1 73 ? 13.233 12.610 -10.080 1.00 61.44 73 VAL A N 1
ATOM 559 C CA . VAL A 1 73 ? 12.960 12.960 -8.676 1.00 61.44 73 VAL A CA 1
ATOM 560 C C . VAL A 1 73 ? 12.516 14.417 -8.634 1.00 61.44 73 VAL A C 1
ATOM 562 O O . VAL A 1 73 ? 13.343 15.323 -8.720 1.00 61.44 73 VAL A O 1
ATOM 565 N N . LYS A 1 74 ? 11.206 14.655 -8.545 1.00 61.28 74 LYS A N 1
ATOM 566 C CA . LYS A 1 74 ? 10.659 15.996 -8.314 1.00 61.28 74 LYS A CA 1
ATOM 567 C C . LYS A 1 74 ? 10.173 16.079 -6.871 1.00 61.28 74 LYS A C 1
ATOM 569 O O . LYS A 1 74 ? 9.202 15.398 -6.555 1.00 61.28 74 LYS A O 1
ATOM 574 N N . PRO A 1 75 ? 10.805 16.881 -5.997 1.00 55.88 75 PRO A N 1
ATOM 575 C CA . PRO A 1 75 ? 10.314 17.030 -4.634 1.00 55.88 75 PRO A CA 1
ATOM 576 C C . PRO A 1 75 ? 8.850 17.490 -4.653 1.00 55.88 75 PRO A C 1
ATOM 578 O O . PRO A 1 75 ? 8.472 18.358 -5.439 1.00 55.88 75 PRO A O 1
ATOM 581 N N . ARG A 1 76 ? 8.015 16.877 -3.808 1.00 60.50 76 ARG A N 1
ATOM 582 C CA . ARG A 1 76 ? 6.637 17.335 -3.589 1.00 60.50 76 ARG A CA 1
ATOM 583 C C . ARG A 1 76 ? 6.682 18.622 -2.780 1.00 60.50 76 ARG A C 1
ATOM 585 O O . ARG A 1 76 ? 7.381 18.677 -1.774 1.00 60.50 76 ARG A O 1
ATOM 592 N N . ASP A 1 77 ? 5.825 19.574 -3.125 1.00 63.06 77 ASP A N 1
ATOM 593 C CA . ASP A 1 77 ? 5.588 20.744 -2.269 1.00 63.06 77 ASP A CA 1
ATOM 594 C C . ASP A 1 77 ? 4.858 20.367 -0.963 1.00 63.06 77 ASP A C 1
ATOM 596 O O . ASP A 1 77 ? 4.921 21.088 0.031 1.00 63.06 77 ASP A O 1
ATOM 600 N N . VAL A 1 78 ? 4.165 19.218 -0.943 1.00 68.12 78 VAL A N 1
ATOM 601 C CA . VAL A 1 78 ? 3.357 18.755 0.195 1.00 68.12 78 VAL A CA 1
ATOM 602 C C . VAL A 1 78 ? 4.025 17.576 0.892 1.00 68.12 78 VAL A C 1
ATOM 604 O O . VAL A 1 78 ? 4.180 16.503 0.309 1.00 68.12 78 VAL A O 1
ATOM 607 N N . LYS A 1 79 ? 4.349 17.745 2.177 1.00 75.44 79 LYS A N 1
ATOM 608 C CA . LYS A 1 79 ? 4.926 16.682 3.004 1.00 75.44 79 LYS A CA 1
ATOM 609 C C . LYS A 1 79 ? 3.931 15.532 3.205 1.00 75.44 79 LYS A C 1
ATOM 611 O O . LYS A 1 79 ? 2.852 15.710 3.782 1.00 75.44 79 LYS A O 1
ATOM 616 N N . GLY A 1 80 ? 4.317 14.349 2.733 1.00 79.06 80 GLY A N 1
ATOM 617 C CA . GLY A 1 80 ? 3.597 13.103 2.979 1.00 79.06 80 GLY A CA 1
ATOM 618 C C . GLY A 1 80 ? 3.664 12.667 4.444 1.00 79.06 80 GLY A C 1
ATOM 619 O O . GLY A 1 80 ? 4.530 13.093 5.209 1.00 79.06 80 GLY A O 1
ATOM 620 N N . MET A 1 81 ? 2.739 11.796 4.829 1.00 84.38 81 MET A N 1
ATOM 621 C CA . MET A 1 81 ? 2.756 11.091 6.106 1.00 84.38 81 MET A CA 1
ATOM 622 C C . MET A 1 81 ? 4.003 10.193 6.213 1.00 84.38 81 MET A C 1
ATOM 624 O O . MET A 1 81 ? 4.314 9.441 5.287 1.00 84.38 81 MET A O 1
ATOM 628 N N . GLY A 1 82 ? 4.704 10.254 7.348 1.00 85.25 82 GLY A N 1
ATOM 629 C CA . GLY A 1 82 ? 5.865 9.414 7.631 1.00 85.25 82 GLY A CA 1
ATOM 630 C C . GLY A 1 82 ? 5.496 7.999 8.091 1.00 85.25 82 GLY A C 1
ATOM 631 O O . GLY A 1 82 ? 4.330 7.639 8.261 1.00 85.25 82 GLY A O 1
ATOM 632 N N . VAL A 1 83 ? 6.522 7.168 8.310 1.00 86.38 83 VAL A N 1
ATOM 633 C CA . VAL A 1 83 ? 6.357 5.767 8.748 1.00 86.38 83 VAL A CA 1
ATOM 634 C C . VAL A 1 83 ? 5.661 5.680 10.110 1.00 86.38 83 VAL A C 1
ATOM 636 O O . VAL A 1 83 ? 4.812 4.814 10.312 1.00 86.38 83 VAL A O 1
ATOM 639 N N . VAL A 1 84 ? 5.991 6.589 11.032 1.00 90.06 84 VAL A N 1
ATOM 640 C CA . VAL A 1 84 ? 5.428 6.607 12.390 1.00 90.06 84 VAL A CA 1
ATOM 641 C C . VAL A 1 84 ? 3.945 6.962 12.355 1.00 90.06 84 VAL A C 1
ATOM 643 O O . VAL A 1 84 ? 3.123 6.291 12.976 1.00 90.06 84 VAL A O 1
ATOM 646 N N . GLU A 1 85 ? 3.582 7.999 11.607 1.00 93.81 85 GLU A N 1
ATOM 647 C CA . GLU A 1 85 ? 2.197 8.427 11.439 1.00 93.81 85 GLU A CA 1
ATOM 648 C C . GLU A 1 85 ? 1.360 7.345 10.746 1.00 93.81 85 GLU A C 1
ATOM 650 O O . GLU A 1 85 ? 0.238 7.063 11.168 1.00 93.81 85 GLU A O 1
ATOM 655 N N . LYS A 1 86 ? 1.931 6.663 9.748 1.00 92.06 86 LYS A N 1
ATOM 656 C CA . LYS A 1 86 ? 1.281 5.535 9.075 1.00 92.06 86 LYS A CA 1
ATOM 657 C C . LYS A 1 86 ? 1.001 4.379 10.027 1.00 92.06 86 LYS A C 1
ATOM 659 O O . LYS A 1 86 ? -0.105 3.838 10.015 1.00 92.06 86 LYS A O 1
ATOM 664 N N . GLU A 1 87 ? 1.972 4.009 10.857 1.00 93.06 87 GLU A N 1
ATOM 665 C CA . GLU A 1 87 ? 1.785 2.942 11.841 1.00 93.06 87 GLU A CA 1
ATOM 666 C C . GLU A 1 87 ? 0.730 3.324 12.885 1.00 93.06 87 GLU A C 1
ATOM 668 O O . GLU A 1 87 ? -0.140 2.520 13.219 1.00 93.06 87 GLU A O 1
ATOM 673 N N . ASN A 1 88 ? 0.724 4.585 13.325 1.00 95.94 88 ASN A N 1
ATOM 674 C CA . ASN A 1 88 ? -0.306 5.102 14.221 1.00 95.94 88 ASN A CA 1
ATOM 675 C C . ASN A 1 88 ? -1.705 5.032 13.604 1.00 95.94 88 ASN A C 1
ATOM 677 O O . ASN A 1 88 ? -2.633 4.572 14.270 1.00 95.94 88 ASN A O 1
ATOM 681 N N . LEU A 1 89 ? -1.859 5.449 12.344 1.00 96.25 89 LEU A N 1
ATOM 682 C CA . LEU A 1 89 ? -3.139 5.385 11.645 1.00 96.25 89 LEU A CA 1
ATOM 683 C C . LEU A 1 89 ? -3.612 3.933 11.483 1.00 96.25 89 LEU A C 1
ATOM 685 O O . LEU A 1 89 ? -4.768 3.633 11.779 1.00 96.25 89 LEU A O 1
ATOM 689 N N . ASN A 1 90 ? -2.721 3.020 11.086 1.00 95.50 90 ASN A N 1
ATOM 690 C CA . ASN A 1 90 ? -3.034 1.591 10.990 1.00 95.50 90 ASN A CA 1
ATOM 691 C C . ASN A 1 90 ? -3.491 1.020 12.338 1.00 95.50 90 ASN A C 1
ATOM 693 O O . ASN A 1 90 ? -4.509 0.334 12.3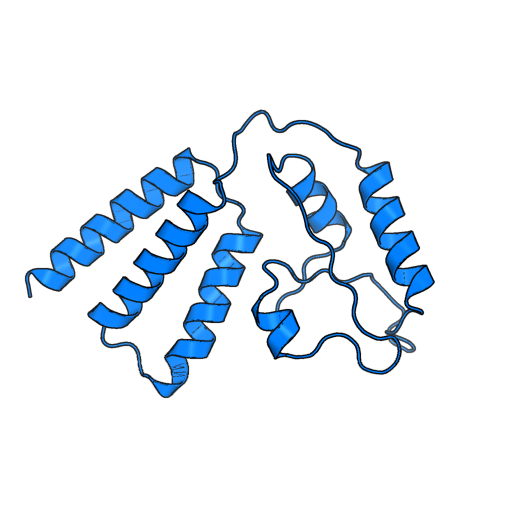98 1.00 95.50 90 ASN A O 1
ATOM 697 N N . ARG A 1 91 ? -2.780 1.342 13.424 1.00 96.44 91 ARG A N 1
ATOM 698 C CA . ARG A 1 91 ? -3.130 0.899 14.778 1.00 96.44 91 ARG A CA 1
ATOM 699 C C . ARG A 1 91 ? -4.520 1.376 15.192 1.00 96.44 91 ARG A C 1
ATOM 701 O O . ARG A 1 91 ? -5.306 0.587 15.704 1.00 96.44 91 ARG A O 1
ATOM 708 N N . VAL A 1 92 ? -4.830 2.649 14.956 1.00 96.62 92 VAL A N 1
ATOM 709 C CA . VAL A 1 92 ? -6.130 3.237 15.308 1.00 96.62 92 VAL A CA 1
ATOM 710 C C . VAL A 1 92 ? -7.260 2.624 14.473 1.00 96.62 92 VAL A C 1
ATOM 712 O O . VAL A 1 92 ? -8.339 2.362 14.997 1.00 96.62 92 VAL A O 1
ATOM 715 N N . LEU A 1 93 ? -7.021 2.318 13.196 1.00 96.75 93 LEU A N 1
ATOM 716 C CA . LEU A 1 93 ? -7.986 1.583 12.373 1.00 96.75 93 LEU A CA 1
ATOM 717 C C . LEU A 1 93 ? -8.234 0.161 12.902 1.00 96.75 93 LEU A C 1
ATOM 719 O O . LEU A 1 93 ? -9.384 -0.278 12.923 1.00 96.75 93 LEU A O 1
ATOM 723 N N . CYS A 1 94 ? -7.196 -0.543 13.366 1.00 95.81 94 CYS A N 1
ATOM 724 C CA . CYS A 1 94 ? -7.363 -1.841 14.025 1.00 95.81 94 CYS A CA 1
ATOM 725 C C . CYS A 1 94 ? -8.174 -1.721 15.325 1.00 95.81 94 CYS A C 1
ATOM 727 O O . CYS A 1 94 ? -9.081 -2.520 15.542 1.00 95.81 94 CYS A O 1
ATOM 729 N N . GLU A 1 95 ? -7.925 -0.689 16.135 1.00 96.31 95 GLU A N 1
ATOM 730 C CA . GLU A 1 95 ? -8.699 -0.422 17.355 1.00 96.31 95 GLU A CA 1
ATOM 731 C C . GLU A 1 95 ? -10.186 -0.169 17.054 1.00 96.31 95 GLU A C 1
ATOM 733 O O . GLU A 1 95 ? -11.061 -0.614 17.795 1.00 96.31 95 GLU A O 1
ATOM 738 N N . VAL A 1 96 ? -10.511 0.491 15.937 1.00 96.44 96 VAL A N 1
ATOM 739 C CA . VAL A 1 96 ? -11.910 0.619 15.501 1.00 96.44 96 VAL A CA 1
ATOM 740 C C . VAL A 1 96 ? -12.518 -0.750 15.203 1.00 96.44 96 VAL A C 1
ATOM 742 O O . VAL A 1 96 ? -13.645 -0.997 15.625 1.00 96.44 96 VAL A O 1
ATOM 745 N N . LEU A 1 97 ? -11.800 -1.648 14.514 1.00 96.50 97 LEU A N 1
ATOM 746 C CA . LEU A 1 97 ? -12.287 -3.009 14.244 1.00 96.50 97 LEU A CA 1
ATOM 747 C C . LEU A 1 97 ? -12.553 -3.793 15.537 1.00 96.50 97 LEU A C 1
ATOM 749 O O . LEU A 1 97 ? -13.527 -4.546 15.591 1.00 96.50 97 LEU A O 1
ATOM 753 N N . ASP A 1 98 ? -11.723 -3.596 16.567 1.00 94.69 98 ASP A N 1
ATOM 754 C CA . ASP A 1 98 ? -11.949 -4.143 17.909 1.00 94.69 98 ASP A CA 1
ATOM 755 C C . ASP A 1 98 ? -13.246 -3.611 18.525 1.00 94.69 98 ASP A C 1
ATOM 757 O O . ASP A 1 98 ? -14.122 -4.388 18.902 1.00 94.69 98 ASP A O 1
ATOM 761 N N . LEU A 1 99 ? -13.391 -2.285 18.591 1.00 95.94 99 LEU A N 1
ATOM 762 C CA . LEU A 1 99 ? -14.501 -1.631 19.289 1.00 95.94 99 LEU A CA 1
ATOM 763 C C . LEU A 1 99 ? -15.862 -1.882 18.638 1.00 95.94 99 LEU A C 1
ATOM 765 O O . LEU A 1 99 ? -16.868 -1.945 19.337 1.00 95.94 99 LEU A O 1
ATOM 769 N N . ILE A 1 100 ? -15.911 -2.039 17.313 1.00 95.50 100 ILE A N 1
ATOM 770 C CA . ILE A 1 100 ? -17.159 -2.371 16.609 1.00 95.50 100 ILE A CA 1
ATOM 771 C C . ILE A 1 100 ? -17.483 -3.874 16.635 1.00 95.50 100 ILE A C 1
ATOM 773 O O . ILE A 1 100 ? -18.482 -4.283 16.046 1.00 95.50 100 ILE A O 1
ATOM 777 N N . GLY A 1 101 ? -16.636 -4.709 17.250 1.00 94.56 101 GLY A N 1
ATOM 778 C CA . GLY A 1 101 ? -16.825 -6.160 17.298 1.00 94.56 101 GLY A CA 1
ATOM 779 C C . GLY A 1 101 ? -16.722 -6.828 15.923 1.00 94.56 101 GLY A C 1
ATOM 780 O O . GLY A 1 101 ? -17.522 -7.707 15.594 1.00 94.56 101 GLY A O 1
ATOM 781 N N . TYR A 1 102 ? -15.772 -6.400 15.084 1.00 96.75 102 TYR A N 1
ATOM 782 C CA . TYR A 1 102 ? -15.652 -6.918 13.722 1.00 96.75 102 TYR A CA 1
ATOM 783 C C . TYR A 1 102 ? -15.374 -8.440 13.716 1.00 96.75 102 TYR A C 1
ATOM 785 O O . TYR A 1 102 ? -14.500 -8.903 14.454 1.00 96.75 102 TYR A O 1
ATOM 793 N N . PRO A 1 103 ? -16.058 -9.253 12.880 1.00 96.62 103 PRO A N 1
ATOM 794 C CA . PRO A 1 103 ? -15.950 -10.712 12.953 1.00 96.62 103 PRO A CA 1
ATOM 795 C C . PRO A 1 103 ? -14.518 -11.239 12.771 1.00 96.62 103 PRO A C 1
ATOM 797 O O . PRO A 1 103 ? -13.880 -10.975 11.749 1.00 96.62 103 PRO A O 1
ATOM 800 N N . ALA A 1 104 ? -14.050 -12.074 13.709 1.00 92.06 104 ALA A N 1
ATOM 801 C CA . ALA A 1 104 ? -12.672 -12.584 13.745 1.00 92.06 104 ALA A CA 1
ATOM 802 C C . ALA A 1 104 ? -12.225 -13.241 12.424 1.00 92.06 104 ALA A C 1
ATOM 804 O O . ALA A 1 104 ? -11.154 -12.939 11.905 1.00 92.06 104 ALA A O 1
ATOM 805 N N . HIS A 1 105 ? -13.089 -14.054 11.808 1.00 92.44 105 HIS A N 1
ATOM 806 C CA . HIS A 1 105 ? -12.799 -14.740 10.540 1.00 92.44 105 HIS A CA 1
ATOM 807 C C . HIS A 1 105 ? -12.663 -13.803 9.319 1.00 92.44 105 HIS A C 1
ATOM 809 O O . HIS A 1 105 ? -12.203 -14.231 8.260 1.00 92.44 105 HIS A O 1
ATOM 815 N N . LYS A 1 106 ? -13.079 -12.531 9.428 1.00 93.94 106 LYS A N 1
ATOM 816 C CA . LYS A 1 106 ? -12.936 -11.505 8.373 1.00 93.94 106 LYS A CA 1
ATOM 817 C C . LYS A 1 106 ? -11.855 -10.476 8.690 1.00 93.94 106 LYS A C 1
ATOM 819 O O . LYS A 1 106 ? -11.441 -9.745 7.790 1.00 93.94 106 LYS A O 1
ATOM 824 N N . ARG A 1 107 ? -11.409 -10.418 9.944 1.00 93.69 107 ARG A N 1
ATOM 825 C CA . ARG A 1 107 ? -10.550 -9.363 10.476 1.00 93.69 107 ARG A CA 1
ATOM 826 C C . ARG A 1 107 ? -9.218 -9.258 9.750 1.00 93.69 107 ARG A C 1
ATOM 828 O O . ARG A 1 107 ? -8.903 -8.191 9.241 1.00 93.69 107 ARG A O 1
ATOM 835 N N . GLU A 1 108 ? -8.495 -10.366 9.617 1.00 91.06 108 GLU A N 1
ATOM 836 C CA . GLU A 1 108 ? -7.172 -10.385 8.976 1.00 91.06 108 GLU A CA 1
ATOM 837 C C . GLU A 1 108 ? -7.217 -9.783 7.560 1.00 91.06 108 GLU A C 1
ATOM 839 O O . GLU A 1 108 ? -6.415 -8.926 7.188 1.00 91.06 108 GLU A O 1
ATOM 844 N N . LYS A 1 109 ? -8.227 -10.164 6.767 1.00 90.38 109 LYS A N 1
ATOM 845 C CA . LYS A 1 109 ? -8.410 -9.637 5.408 1.00 90.38 109 LYS A CA 1
ATOM 846 C C . LYS A 1 109 ? -8.751 -8.146 5.407 1.00 90.38 109 LYS A C 1
ATOM 848 O O . LYS A 1 109 ? -8.304 -7.436 4.505 1.00 90.38 109 LYS A O 1
ATOM 853 N N . ALA A 1 110 ? -9.540 -7.683 6.376 1.00 94.12 110 ALA A N 1
ATOM 854 C CA . ALA A 1 110 ? -9.883 -6.273 6.519 1.00 94.12 110 ALA A CA 1
ATOM 855 C C . ALA A 1 110 ? -8.657 -5.436 6.910 1.00 94.12 110 ALA A C 1
ATOM 857 O O . ALA A 1 110 ? -8.408 -4.419 6.269 1.00 94.12 110 ALA A O 1
ATOM 858 N N . GLU A 1 111 ? -7.845 -5.894 7.865 1.00 93.56 111 GLU A N 1
ATOM 859 C CA . GLU A 1 111 ? -6.612 -5.215 8.285 1.00 93.56 111 GLU A CA 1
ATOM 860 C C . GLU A 1 111 ? -5.609 -5.085 7.132 1.00 93.56 111 GLU A C 1
ATOM 862 O O . GLU A 1 111 ? -5.114 -3.991 6.860 1.00 93.56 111 GLU A O 1
ATOM 867 N N . ILE A 1 112 ? -5.368 -6.169 6.383 1.00 91.31 112 ILE A N 1
ATOM 868 C CA . ILE A 1 112 ? -4.496 -6.137 5.195 1.00 91.31 112 ILE A CA 1
ATOM 869 C C . ILE A 1 112 ? -5.039 -5.151 4.149 1.00 91.31 112 ILE A C 1
ATOM 871 O O . ILE A 1 112 ? -4.277 -4.423 3.509 1.00 91.31 112 ILE A O 1
ATOM 875 N N . MET A 1 113 ? -6.359 -5.125 3.943 1.00 92.88 113 MET A N 1
ATOM 876 C CA . MET A 1 113 ? -6.993 -4.220 2.984 1.00 92.88 113 MET A CA 1
ATOM 877 C C . MET A 1 113 ? -6.858 -2.755 3.415 1.00 92.88 113 MET A C 1
ATOM 879 O O . MET A 1 113 ? -6.452 -1.934 2.591 1.00 92.88 113 MET A O 1
ATOM 883 N N . LEU A 1 114 ? -7.128 -2.442 4.686 1.00 94.06 114 LEU A N 1
ATOM 884 C CA . LEU A 1 114 ? -6.994 -1.100 5.259 1.00 94.06 114 LEU A CA 1
ATOM 885 C C . LEU A 1 114 ? -5.545 -0.613 5.202 1.00 94.06 114 LEU A C 1
ATOM 887 O O . LEU A 1 114 ? -5.297 0.492 4.726 1.00 94.06 114 LEU A O 1
ATOM 891 N N . ARG A 1 115 ? -4.580 -1.465 5.567 1.00 91.75 115 ARG A N 1
ATOM 892 C CA . ARG A 1 115 ? -3.149 -1.145 5.475 1.00 91.75 115 ARG A CA 1
ATOM 893 C C . ARG A 1 115 ? -2.739 -0.774 4.050 1.00 91.75 115 ARG A C 1
ATOM 895 O O . ARG A 1 115 ? -2.095 0.249 3.837 1.00 91.75 115 ARG A O 1
ATOM 902 N N . ARG A 1 116 ? -3.167 -1.559 3.054 1.00 89.06 116 ARG A N 1
ATOM 903 C CA . ARG A 1 116 ? -2.923 -1.258 1.629 1.00 89.06 116 ARG A CA 1
ATOM 904 C C . ARG A 1 116 ? -3.656 -0.012 1.150 1.00 89.06 116 ARG A C 1
ATOM 906 O O . ARG A 1 116 ? -3.185 0.669 0.244 1.00 89.06 116 ARG A O 1
ATOM 913 N N . LEU A 1 117 ? -4.845 0.269 1.679 1.00 91.44 117 LEU A N 1
ATOM 914 C CA . LEU A 1 117 ? -5.573 1.495 1.361 1.00 91.44 117 LEU A CA 1
ATOM 915 C C . LEU A 1 117 ? -4.775 2.716 1.827 1.00 91.44 117 LEU A C 1
ATOM 917 O O . LEU A 1 117 ? -4.504 3.586 1.007 1.00 91.44 117 LEU A O 1
ATOM 921 N N . VAL A 1 118 ? -4.332 2.723 3.087 1.00 91.69 118 VAL A N 1
ATOM 922 C CA . VAL A 1 118 ? -3.489 3.788 3.650 1.00 91.69 118 VAL A CA 1
ATOM 923 C C . VAL A 1 118 ? -2.174 3.910 2.874 1.00 91.69 118 VAL A C 1
ATOM 925 O O . VAL A 1 118 ? -1.795 5.009 2.481 1.00 91.69 118 VAL A O 1
ATOM 928 N N . GLY A 1 119 ? -1.513 2.783 2.589 1.00 87.56 119 GLY A N 1
ATOM 929 C CA . GLY A 1 119 ? -0.248 2.753 1.854 1.00 87.56 119 GLY A CA 1
ATOM 930 C C . GLY A 1 119 ? -0.336 3.346 0.445 1.00 87.56 119 GLY A C 1
ATOM 931 O O . GLY A 1 119 ? 0.527 4.127 0.067 1.00 87.56 119 GLY A O 1
ATOM 932 N N . ARG A 1 120 ? -1.394 3.029 -0.314 1.00 87.12 120 ARG A N 1
ATOM 933 C CA . ARG A 1 120 ? -1.602 3.558 -1.678 1.00 87.12 120 ARG A CA 1
ATOM 934 C C . ARG A 1 120 ? -2.138 4.984 -1.712 1.00 87.12 120 ARG A C 1
ATOM 936 O O . ARG A 1 120 ? -1.905 5.682 -2.688 1.00 87.12 120 ARG A O 1
ATOM 943 N N . ALA A 1 121 ? -2.900 5.393 -0.698 1.00 87.75 121 ALA A N 1
ATOM 944 C CA . ALA A 1 121 ? -3.430 6.752 -0.624 1.00 87.75 121 ALA A CA 1
ATOM 945 C C . ALA A 1 121 ? -2.315 7.785 -0.414 1.00 87.75 121 ALA A C 1
ATOM 947 O O . ALA A 1 121 ? -2.467 8.921 -0.846 1.00 87.75 121 ALA A O 1
ATOM 948 N N . MET A 1 122 ? -1.213 7.378 0.235 1.00 82.06 122 MET A N 1
ATOM 949 C CA . MET A 1 122 ? -0.074 8.234 0.582 1.00 82.06 122 MET A CA 1
ATOM 950 C C . MET A 1 122 ? -0.515 9.606 1.127 1.00 82.06 122 MET A C 1
ATOM 952 O O . MET A 1 122 ? -0.156 10.632 0.540 1.00 82.06 122 MET A O 1
ATOM 956 N N . PRO A 1 123 ? -1.316 9.650 2.213 1.00 88.62 123 PRO A N 1
ATOM 957 C CA . PRO A 1 123 ? -1.924 10.898 2.650 1.00 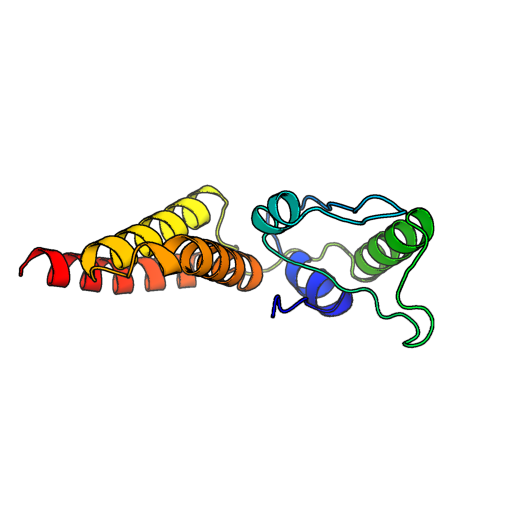88.62 123 PRO A CA 1
ATOM 958 C C . PRO A 1 123 ? -0.857 11.903 3.086 1.00 88.62 123 PRO A C 1
ATOM 960 O O . PRO A 1 123 ? 0.200 11.538 3.605 1.00 88.62 123 PRO A O 1
ATOM 963 N N . SER A 1 124 ? -1.150 13.181 2.908 1.00 89.44 124 SER A N 1
ATOM 964 C CA . SER A 1 124 ? -0.389 14.284 3.484 1.00 89.44 124 SER A CA 1
ATOM 965 C C . SER A 1 124 ? -0.457 14.277 5.012 1.00 89.44 124 SER A C 1
ATOM 967 O O . SER A 1 124 ? -1.353 13.686 5.626 1.00 89.44 124 SER A O 1
ATOM 969 N N . ILE A 1 125 ? 0.467 14.998 5.650 1.00 89.69 125 ILE A N 1
ATOM 970 C CA . ILE A 1 125 ? 0.439 15.180 7.107 1.00 89.69 125 ILE A CA 1
ATOM 971 C C . ILE A 1 125 ? -0.859 15.855 7.589 1.00 89.69 125 ILE A C 1
ATOM 973 O O . ILE A 1 125 ? -1.367 15.550 8.667 1.00 89.69 125 ILE A O 1
ATOM 977 N N . TRP A 1 126 ? -1.442 16.739 6.776 1.00 91.06 126 TRP A N 1
ATOM 978 C CA . TRP A 1 126 ? -2.705 17.400 7.099 1.00 91.06 126 TRP A CA 1
ATOM 979 C C . TRP A 1 126 ? -3.886 16.420 7.054 1.00 91.06 126 TRP A C 1
ATOM 981 O O . TRP A 1 126 ? -4.685 16.368 7.990 1.00 91.06 126 TRP A O 1
ATOM 991 N N . GLU A 1 127 ? -3.961 15.584 6.015 1.00 94.50 127 GLU A N 1
ATOM 992 C CA . GLU A 1 127 ? -4.976 14.527 5.914 1.00 94.50 127 GLU A CA 1
ATOM 993 C C . GLU A 1 127 ? -4.841 13.512 7.053 1.00 94.50 127 GLU A C 1
ATOM 995 O O . GLU A 1 127 ? -5.850 13.122 7.637 1.00 94.50 127 GLU A O 1
ATOM 1000 N N . TYR A 1 128 ? -3.609 13.140 7.426 1.00 95.44 128 TYR A N 1
ATOM 1001 C CA . TYR A 1 128 ? -3.340 12.313 8.605 1.00 95.44 128 TYR A CA 1
ATOM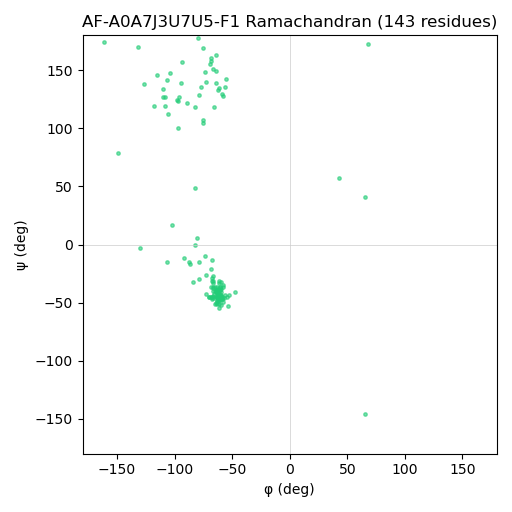 1002 C C . TYR A 1 128 ? -3.979 12.899 9.870 1.00 95.44 128 TYR A C 1
ATOM 1004 O O . TYR A 1 128 ? -4.728 12.202 10.554 1.00 95.44 128 TYR A O 1
ATOM 1012 N N . HIS A 1 129 ? -3.720 14.173 10.181 1.00 96.06 129 HIS A N 1
ATOM 1013 C CA . HIS A 1 129 ? -4.259 14.803 11.388 1.00 96.06 129 HIS A CA 1
ATOM 1014 C C . HIS A 1 129 ? -5.789 14.866 11.380 1.00 96.06 129 HIS A C 1
ATOM 1016 O O . HIS A 1 129 ? -6.414 14.565 12.400 1.00 96.06 129 HIS A O 1
ATOM 1022 N N . THR A 1 130 ? -6.396 15.181 10.234 1.00 97.19 130 THR A N 1
ATOM 1023 C CA . THR A 1 130 ? -7.855 15.166 10.077 1.00 97.19 130 THR A CA 1
ATOM 1024 C C . THR A 1 130 ? -8.428 13.767 10.311 1.00 97.19 130 THR A C 1
ATOM 1026 O O . THR A 1 130 ? -9.359 13.608 11.102 1.00 97.19 130 THR A O 1
ATOM 1029 N N . LEU A 1 131 ? -7.844 12.736 9.690 1.00 96.75 131 LEU A N 1
ATOM 1030 C CA . LEU A 1 131 ? -8.255 11.341 9.875 1.00 96.75 131 LEU A CA 1
ATOM 1031 C C . LEU A 1 131 ? -8.146 10.909 11.341 1.00 96.75 131 LEU A C 1
ATOM 1033 O O . LEU A 1 131 ? -9.094 10.352 11.890 1.00 96.75 131 LEU A O 1
ATOM 1037 N N . MET A 1 132 ? -7.024 11.210 11.994 1.00 97.38 132 MET A N 1
ATOM 1038 C CA . MET A 1 132 ? -6.807 10.889 13.405 1.00 97.38 132 MET A CA 1
ATOM 1039 C C . MET A 1 132 ? -7.811 11.598 14.320 1.00 97.38 132 MET A C 1
ATOM 1041 O O . MET A 1 132 ? -8.305 10.986 15.265 1.00 97.38 132 MET A O 1
ATOM 1045 N N . GLY A 1 133 ? -8.151 12.858 14.032 1.00 97.38 133 GLY A N 1
ATOM 1046 C CA . GLY A 1 133 ? -9.168 13.603 14.775 1.00 97.38 133 GLY A CA 1
ATOM 1047 C C . GLY A 1 133 ? -10.556 12.969 14.659 1.00 97.38 133 GLY A C 1
ATOM 1048 O O . GLY A 1 133 ? -11.212 12.726 15.673 1.00 97.38 133 GLY A O 1
ATOM 1049 N N . VAL A 1 134 ? -10.976 12.637 13.433 1.00 97.62 134 VAL A N 1
ATOM 1050 C CA . VAL A 1 134 ? -12.277 12.001 13.166 1.00 97.62 134 VAL A CA 1
ATOM 1051 C C . VAL A 1 134 ? -12.355 10.614 13.801 1.00 97.62 134 VAL A C 1
ATOM 1053 O O . VAL A 1 134 ? -13.305 10.319 14.525 1.00 97.62 134 VAL A O 1
ATOM 1056 N N . ILE A 1 135 ? -11.357 9.758 13.574 1.00 96.88 135 ILE A N 1
ATOM 1057 C CA . ILE A 1 135 ? -11.377 8.392 14.106 1.00 96.88 135 ILE A CA 1
ATOM 1058 C C . ILE A 1 135 ? -11.243 8.403 15.636 1.00 96.88 135 ILE A C 1
ATOM 1060 O O . ILE A 1 135 ? -11.922 7.639 16.321 1.00 96.88 135 ILE A O 1
ATOM 1064 N N . GLY A 1 136 ? -10.443 9.313 16.196 1.00 96.44 136 GLY A N 1
ATOM 1065 C CA . GLY A 1 136 ? -10.329 9.496 17.643 1.00 96.44 136 GLY A CA 1
ATOM 1066 C C . GLY A 1 136 ? -11.654 9.890 18.305 1.00 96.44 136 GLY A C 1
ATOM 1067 O O . GLY A 1 136 ? -11.971 9.394 19.386 1.00 96.44 136 GLY A O 1
ATOM 1068 N N . GLU A 1 137 ? -12.465 10.731 17.654 1.00 97.06 137 GLU A N 1
ATOM 1069 C CA . GLU A 1 137 ? -13.830 11.044 18.100 1.00 97.06 137 GLU A CA 1
ATOM 1070 C C . GLU A 1 137 ? -14.726 9.799 18.094 1.00 97.06 137 GLU A C 1
ATOM 1072 O O . GLU A 1 137 ? -15.423 9.536 19.077 1.00 97.06 137 GLU A O 1
ATOM 1077 N N . VAL A 1 138 ? -14.678 9.008 17.016 1.00 96.25 138 VAL A N 1
ATOM 1078 C CA . VAL A 1 138 ? -15.434 7.750 16.897 1.00 96.25 138 VAL A CA 1
ATOM 1079 C C . VAL A 1 138 ? -15.068 6.792 18.029 1.00 96.25 138 VAL A C 1
ATOM 1081 O O . VAL A 1 138 ? -15.956 6.317 18.733 1.00 96.25 138 VAL A O 1
ATOM 1084 N N . ILE A 1 139 ? -13.773 6.570 18.268 1.00 96.50 139 ILE A N 1
ATOM 1085 C CA . ILE A 1 139 ? -13.282 5.708 19.352 1.00 96.50 139 ILE A CA 1
ATOM 1086 C C . ILE A 1 139 ? -13.774 6.202 20.713 1.00 96.50 139 ILE A C 1
ATOM 1088 O O . ILE A 1 139 ? -14.251 5.409 21.524 1.00 96.50 139 ILE A O 1
ATOM 1092 N N . ARG A 1 140 ? -13.701 7.513 20.973 1.00 95.94 140 ARG A N 1
ATOM 1093 C CA . ARG A 1 140 ? -14.145 8.084 22.251 1.00 95.94 140 ARG A CA 1
ATOM 1094 C C . ARG A 1 140 ? -15.638 7.876 22.486 1.00 95.94 140 ARG A C 1
ATOM 1096 O O . ARG A 1 140 ? -16.042 7.651 23.622 1.00 95.94 140 ARG A O 1
ATOM 1103 N N . ARG A 1 141 ? -16.453 7.955 21.431 1.00 95.88 141 ARG A N 1
ATOM 1104 C CA . ARG A 1 141 ? -17.892 7.671 21.512 1.00 95.88 141 ARG A CA 1
ATOM 1105 C C . ARG A 1 141 ? -18.157 6.192 21.741 1.00 95.88 141 ARG A C 1
ATOM 1107 O O . ARG A 1 141 ? -18.942 5.885 22.624 1.00 95.88 141 ARG A O 1
ATOM 1114 N N . LEU A 1 142 ? -17.479 5.303 21.016 1.00 94.62 142 LEU A N 1
ATOM 1115 C CA . LEU A 1 142 ? -17.640 3.854 21.176 1.00 94.62 142 LEU A CA 1
ATOM 1116 C C . LEU A 1 142 ? -17.271 3.380 22.587 1.00 94.62 142 LEU A C 1
ATOM 1118 O O . LEU A 1 142 ? -17.987 2.564 23.141 1.00 94.62 142 LEU A O 1
ATOM 1122 N N . LYS A 1 143 ? -16.219 3.939 23.201 1.00 92.56 143 LYS A N 1
ATOM 1123 C CA . LYS A 1 143 ? -15.800 3.603 24.577 1.00 92.56 143 LYS A CA 1
ATOM 1124 C C . LYS A 1 143 ? -16.696 4.168 25.688 1.00 92.56 143 LYS A C 1
ATOM 1126 O O . LYS A 1 143 ? -16.464 3.869 26.855 1.00 92.56 143 LYS A O 1
ATOM 1131 N N . ARG A 1 144 ? -17.635 5.064 25.365 1.00 86.00 144 ARG A N 1
ATOM 1132 C CA . ARG A 1 144 ? -18.596 5.619 26.339 1.00 86.00 144 ARG A CA 1
ATOM 1133 C C . ARG A 1 144 ? -19.850 4.757 26.490 1.00 86.00 144 ARG A C 1
ATOM 1135 O O . ARG A 1 144 ? -20.600 4.997 27.434 1.00 86.00 144 ARG A O 1
ATOM 1142 N N . PHE A 1 145 ? -20.077 3.835 25.560 1.00 59.19 145 PHE A N 1
ATOM 1143 C CA . PHE A 1 145 ? -21.105 2.801 25.635 1.00 59.19 145 PHE A CA 1
ATOM 1144 C C . PHE A 1 145 ? -20.505 1.521 26.218 1.00 59.19 145 PHE A C 1
ATOM 1146 O O . PHE A 1 145 ? -21.288 0.762 26.827 1.00 59.19 145 PHE A O 1
#

Sequence (145 aa):
LRKAVSLKDFAEQIQGFDGKVGLVFGREDYGLYNSEIAVCDVLVNVPTSEGYPSLNLSHAVTVVLYELFTHGV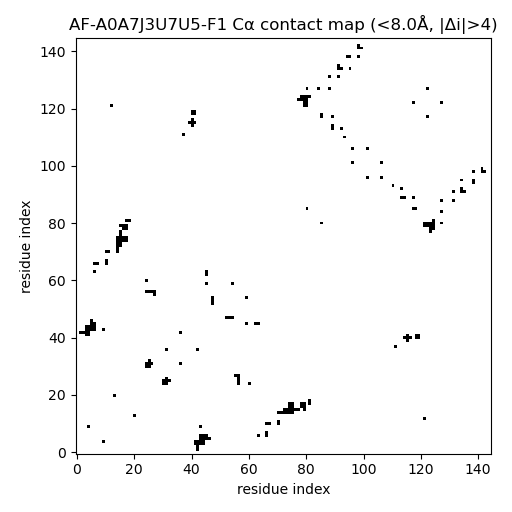KPRDVKGMGVVEKENLNRVLCEVLDLIGYPAHKREKAEIMLRRLVGRAMPSIWEYHTLMGVIGEVIRRLKRF

pLDDT: mean 88.59, std 9.47, range [46.16, 97.62]

Radius of gyration: 17.92 Å; Cα contacts (8 Å, |Δi|>4): 122; chains: 1; bounding box: 37×40×51 Å

Nearest PDB structures (foldseek):
  5gra-assembly1_A  TM=6.847E-01  e=2.208E-06  Zymomonas mobilis subsp. mobilis ZM4 = ATCC 31821
  3ilk-assembly1_B  TM=5.867E-01  e=1.541E-06  Haemophilus influenzae
  5gra-assembly1_B  TM=5.028E-01  e=3.357E-06  Zymomonas mobilis subsp. mobilis ZM4 = ATCC 31821
  3ilk-assembly1_A  TM=4.749E-01  e=8.747E-06  Haemophilus influenzae
  4xbo-assembly1_A  TM=4.659E-01  e=2.031E-03  Escherichia coli K-12

Mean predicted aligned error: 6.7 Å

Solvent-accessible surface area (backbone atoms only — not comparable to full-atom values): 8703 Å² total; per-residue (Å²): 133,88,80,56,42,47,54,64,60,50,39,66,62,50,32,32,50,91,65,90,83,85,86,84,80,46,48,76,91,74,44,63,52,72,73,59,55,61,74,45,44,69,49,72,42,79,91,60,49,90,93,50,71,73,67,60,54,68,59,50,52,50,54,53,54,48,50,45,57,76,68,40,87,48,83,47,94,58,62,46,52,52,72,68,57,49,51,50,52,50,51,53,55,51,50,50,42,58,76,71,64,55,57,73,96,53,38,68,64,50,52,50,48,50,47,27,49,54,49,63,62,58,46,36,48,67,55,48,52,53,51,52,52,55,51,50,51,52,51,56,55,59,76,73,109

Secondary structure (DSSP, 8-state):
---PEEHHHHHHHHHT-SSPPPP---BTTTB--HHHHHH-S--EE---BTTB----HHHHHHHHHHHHHHH-----SSPBP-HHHHHHHHHHHHHHHHHTT--HHHHHHHHHHHHHHHHHH--BHHHHHHHHHHHHHHHHHHTT-

Foldseek 3Di:
DQDADELLLVLVQCLAAPDDDDDDWADQPPIDDPVRVLPDLHHYAYDDDPVDRGDGRVVVVVVSVVSNVVSPRDHDPFHFDDPVLLVVLLVLVLVV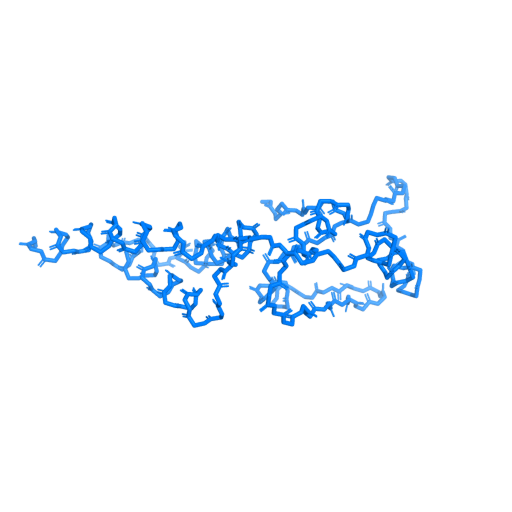CVLVVPDPVCSSVVSSVVSSVCSSVRHTPVVSVVSCVVSVVVSVVSVVD